Protein AF-A0A6G3XCS8-F1 (afdb_monomer_lite)

pLDDT: mean 83.32, std 22.39, range [32.81, 98.44]

Foldseek 3Di:
DVLLVCLVVLHAEEAWDLVSLVVVLVSCVVPVCSLVRYAHQEYQVDPNSVVSCVVNVHDHPDYDNDNPTPCPSVVVSVVVVVVVVVCVVPDDDDDPDPDPDDDDDDDDDDDDDDDDDDDDDDDDDD

InterPro domains:
  IPR003200 Nicotinate-nucleotide-dimethylbenzimidazole phosphoribosyltransferase [PF02277] (1-92)
  IPR003200 Nicotinate-nucleotide-dimethylbenzimidazole phosphoribosyltransferase [PTHR43463] (1-91)
  IPR036087 Nicotinate-nucleotide-dimethylbenzimidazole phosphoribosyltransferase-like superfamily [G3DSA:3.40.50.10210] (1-81)
  IPR036087 Nicotinate-nucleotide-dimethylbenzimidazole phosphoribosyltransferase-like superfamily [SSF52733] (1-93)

Secondary structure (DSSP, 8-state):
-HHHHHHHTT--EEE-SHHHHHHHHHHHHH-TTGGGGEEEEE--S-HHHHHHHHHHTPPEEE-S-----TTHHHHHHHHHHHHHHHHHHHSPPPPPPPP---------------------------

Structure (mmCIF, N/CA/C/O backbone):
data_AF-A0A6G3XCS8-F1
#
_entry.id   AF-A0A6G3XCS8-F1
#
loop_
_atom_site.group_PDB
_atom_site.id
_atom_site.type_symbol
_atom_site.label_atom_id
_atom_site.label_alt_id
_atom_site.label_comp_id
_atom_site.label_asym_id
_atom_site.label_entity_id
_atom_site.label_seq_id
_atom_site.pdbx_PDB_ins_code
_atom_site.Cartn_x
_atom_site.Cartn_y
_atom_site.Cartn_z
_atom_site.occupancy
_atom_site.B_iso_or_equiv
_atom_site.auth_seq_id
_atom_site.auth_comp_id
_atom_site.auth_asym_id
_atom_site.auth_atom_id
_atom_site.pdbx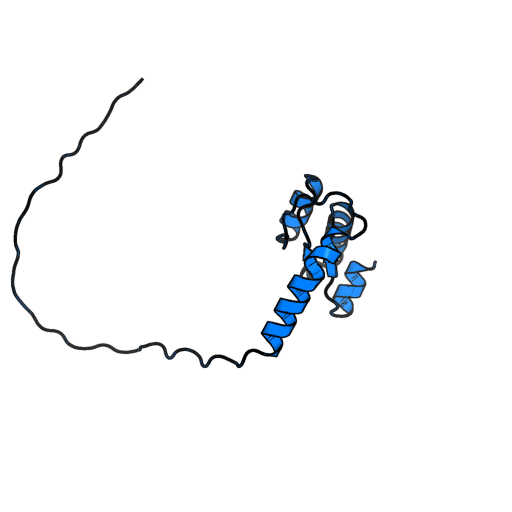_PDB_model_num
ATOM 1 N N . GLY A 1 1 ? -0.135 -15.645 -3.156 1.00 93.75 1 GLY A N 1
ATOM 2 C CA . GLY A 1 1 ? -0.360 -16.390 -1.900 1.00 93.75 1 GLY A CA 1
ATOM 3 C C . GLY A 1 1 ? -0.578 -15.452 -0.731 1.00 93.75 1 GLY A C 1
ATOM 4 O O . GLY A 1 1 ? -1.715 -15.302 -0.309 1.00 93.75 1 GLY A O 1
ATOM 5 N N . PHE A 1 2 ? 0.488 -14.797 -0.260 1.00 97.81 2 PHE A N 1
ATOM 6 C CA . PHE A 1 2 ? 0.483 -13.897 0.904 1.00 97.81 2 PHE A CA 1
ATOM 7 C C . PHE A 1 2 ? -0.692 -12.903 0.926 1.00 97.81 2 PHE A C 1
ATOM 9 O O . PHE A 1 2 ? -1.538 -13.002 1.802 1.00 97.81 2 PHE A O 1
ATOM 16 N N . LEU A 1 3 ? -0.819 -12.045 -0.094 1.00 98.31 3 LEU A N 1
ATOM 17 C CA . LEU A 1 3 ? -1.860 -11.006 -0.158 1.00 98.31 3 LEU A CA 1
ATOM 18 C C . LEU A 1 3 ? -3.298 -11.544 -0.053 1.00 98.31 3 LEU A C 1
ATOM 20 O O . LEU A 1 3 ? -4.133 -10.960 0.633 1.00 98.31 3 LEU A O 1
ATOM 24 N N . LEU A 1 4 ? -3.574 -12.684 -0.694 1.00 98.12 4 LEU A N 1
ATOM 25 C CA . LEU A 1 4 ? -4.878 -13.350 -0.614 1.00 98.12 4 LEU A CA 1
ATOM 26 C C . LEU A 1 4 ? -5.154 -13.864 0.800 1.00 98.12 4 LEU A C 1
ATOM 28 O O . LEU A 1 4 ? -6.251 -13.693 1.319 1.00 98.12 4 LEU A O 1
ATOM 32 N N . GLN A 1 5 ? -4.159 -14.491 1.427 1.00 98.25 5 GLN A N 1
ATOM 33 C CA . GLN A 1 5 ? -4.305 -15.017 2.782 1.00 98.25 5 GLN A CA 1
ATOM 34 C C . GLN A 1 5 ? -4.426 -13.897 3.819 1.00 98.25 5 GLN A C 1
ATOM 36 O O . GLN A 1 5 ? -5.188 -14.049 4.771 1.00 98.25 5 GLN A O 1
ATOM 41 N N . SER A 1 6 ? -3.754 -12.762 3.617 1.00 98.25 6 SER A N 1
ATOM 42 C CA . SER A 1 6 ? -3.944 -11.570 4.447 1.00 98.25 6 SER A CA 1
ATOM 43 C C . SER A 1 6 ? -5.384 -11.063 4.367 1.00 98.25 6 SER A C 1
ATOM 45 O O . SER A 1 6 ? -6.011 -10.877 5.406 1.00 98.25 6 SER A O 1
ATOM 47 N N . ALA A 1 7 ? -5.957 -10.971 3.161 1.00 97.69 7 ALA A N 1
ATOM 48 C CA . ALA A 1 7 ? -7.357 -10.581 2.983 1.00 97.69 7 ALA A CA 1
ATOM 49 C C . ALA A 1 7 ? -8.336 -11.560 3.664 1.00 97.69 7 ALA A C 1
ATOM 51 O O . ALA A 1 7 ? -9.242 -11.136 4.378 1.00 97.69 7 ALA A O 1
ATOM 52 N N . VAL A 1 8 ? -8.119 -12.877 3.531 1.00 97.38 8 VAL A N 1
ATOM 53 C CA . VAL A 1 8 ? -8.923 -13.907 4.230 1.00 97.38 8 VAL A CA 1
ATOM 54 C C . VAL A 1 8 ? -8.865 -13.732 5.750 1.00 97.38 8 VAL A C 1
ATOM 56 O O . VAL A 1 8 ? -9.868 -13.914 6.438 1.00 97.38 8 VAL A O 1
ATOM 59 N N . ARG A 1 9 ? -7.697 -13.361 6.280 1.00 98.00 9 ARG A N 1
ATOM 60 C CA . ARG A 1 9 ? -7.459 -13.165 7.716 1.00 98.00 9 ARG A CA 1
ATOM 61 C C . ARG A 1 9 ? -7.830 -11.776 8.218 1.00 98.00 9 ARG A C 1
ATOM 63 O O . ARG A 1 9 ? -7.586 -11.504 9.389 1.00 98.00 9 ARG A O 1
ATOM 70 N N . ARG A 1 10 ? -8.405 -10.918 7.369 1.00 97.44 10 ARG A N 1
ATOM 71 C CA . ARG A 1 10 ? -8.715 -9.527 7.722 1.00 97.44 10 ARG A CA 1
ATOM 72 C C . ARG A 1 10 ? -7.480 -8.759 8.205 1.00 97.44 10 ARG A C 1
ATOM 74 O O . ARG A 1 10 ? -7.540 -7.986 9.156 1.00 97.44 10 ARG A O 1
ATOM 81 N N . MET A 1 11 ? -6.343 -9.034 7.572 1.00 97.75 11 MET A N 1
ATOM 82 C CA . MET A 1 11 ? -5.056 -8.441 7.905 1.00 97.75 11 MET A CA 1
ATOM 83 C C . MET A 1 11 ? -4.688 -7.411 6.832 1.00 97.75 11 MET A C 1
ATOM 85 O O . MET A 1 11 ? -4.486 -7.815 5.680 1.00 97.75 11 MET A O 1
ATOM 89 N N . PRO A 1 12 ? -4.592 -6.112 7.175 1.00 97.50 12 PRO A N 1
ATOM 90 C CA . PRO A 1 12 ? -4.197 -5.096 6.215 1.00 97.50 12 PRO A CA 1
ATOM 91 C C . PRO A 1 12 ? -2.755 -5.311 5.738 1.00 97.50 12 PRO A C 1
ATOM 93 O O . PRO A 1 12 ? -1.892 -5.746 6.503 1.00 97.50 12 PRO A O 1
ATOM 96 N N . VAL A 1 13 ? -2.483 -5.001 4.469 1.00 98.44 13 VAL A N 1
ATOM 97 C CA . VAL A 1 13 ? -1.131 -5.045 3.887 1.00 98.44 13 VAL A CA 1
ATOM 98 C C . VAL A 1 13 ? -0.813 -3.722 3.210 1.00 98.44 13 VAL A C 1
ATOM 100 O O . VAL A 1 13 ? -1.592 -3.240 2.395 1.00 98.44 13 VAL A O 1
ATOM 103 N N . ILE A 1 14 ? 0.365 -3.172 3.493 1.00 98.44 14 ILE A N 1
ATOM 104 C CA . ILE A 1 14 ? 0.898 -2.018 2.772 1.00 98.44 14 ILE A CA 1
ATOM 105 C C . ILE A 1 14 ? 1.777 -2.536 1.628 1.00 98.44 14 ILE A C 1
ATOM 107 O O . ILE A 1 14 ? 2.739 -3.271 1.851 1.00 98.44 14 ILE A O 1
ATOM 111 N N . LEU A 1 15 ? 1.411 -2.189 0.399 1.00 98.12 15 LEU A N 1
ATOM 112 C CA . LEU A 1 15 ? 2.164 -2.479 -0.814 1.00 98.12 15 LEU A CA 1
ATOM 113 C C . LEU A 1 15 ? 3.346 -1.509 -0.930 1.00 98.12 15 LEU A C 1
ATOM 115 O O . LEU A 1 15 ? 3.248 -0.346 -0.552 1.00 98.12 15 LEU A O 1
ATOM 119 N N . ASP A 1 16 ? 4.454 -1.994 -1.471 1.00 96.44 16 ASP A N 1
ATOM 120 C CA . ASP A 1 16 ? 5.696 -1.245 -1.639 1.00 96.44 16 ASP A CA 1
ATOM 121 C C . ASP A 1 16 ? 5.814 -0.704 -3.074 1.00 96.44 16 ASP A C 1
ATOM 123 O O . ASP A 1 16 ? 5.111 0.234 -3.443 1.00 96.44 16 ASP A O 1
ATOM 127 N N . GLY A 1 17 ? 6.662 -1.310 -3.911 1.00 95.88 17 GLY A N 1
ATOM 128 C CA . GLY A 1 17 ? 6.850 -0.917 -5.304 1.00 95.88 17 GLY A CA 1
ATOM 129 C C . GLY A 1 17 ? 6.119 -1.803 -6.313 1.00 95.88 17 GLY A C 1
ATOM 130 O O . GLY A 1 17 ? 5.250 -2.619 -5.975 1.00 95.88 17 GLY A O 1
ATOM 131 N N . VAL A 1 18 ? 6.532 -1.677 -7.575 1.00 96.88 18 VAL A N 1
ATOM 132 C CA . VAL A 1 18 ? 5.945 -2.355 -8.744 1.00 96.88 18 VAL A CA 1
ATOM 133 C C . VAL A 1 18 ? 5.777 -3.870 -8.585 1.00 96.88 18 VAL A C 1
ATOM 135 O O . VAL A 1 18 ? 4.748 -4.409 -8.988 1.00 96.88 18 VAL A O 1
ATOM 138 N N . VAL A 1 19 ? 6.726 -4.568 -7.949 1.00 96.56 19 VAL A N 1
ATOM 139 C CA . VAL A 1 19 ? 6.658 -6.029 -7.751 1.00 96.56 19 VAL A CA 1
ATOM 140 C C . VAL A 1 19 ? 5.462 -6.405 -6.876 1.00 96.56 19 VAL A C 1
ATOM 142 O O . VAL A 1 19 ? 4.694 -7.312 -7.209 1.00 96.56 19 VAL A O 1
ATOM 145 N N . SER A 1 20 ? 5.265 -5.679 -5.774 1.00 97.38 20 SER A N 1
ATOM 146 C CA . SER A 1 20 ? 4.139 -5.911 -4.869 1.00 97.38 20 SER A CA 1
ATOM 147 C C . SER A 1 20 ? 2.802 -5.523 -5.513 1.00 97.38 20 SER A C 1
ATOM 149 O O . SER A 1 20 ? 1.828 -6.263 -5.375 1.00 97.3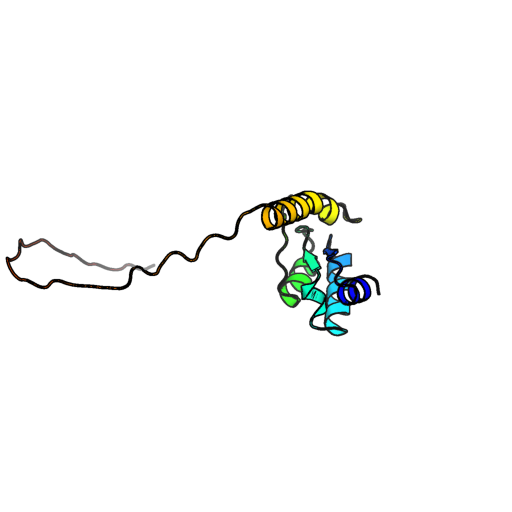8 20 SER A O 1
ATOM 151 N N . ALA A 1 21 ? 2.772 -4.442 -6.304 1.00 97.69 21 ALA A N 1
ATOM 152 C CA . ALA A 1 21 ? 1.594 -4.016 -7.059 1.00 97.69 21 ALA A CA 1
ATOM 153 C C . ALA A 1 21 ? 1.203 -5.028 -8.153 1.00 97.69 21 ALA A C 1
ATOM 155 O O . ALA A 1 21 ? 0.024 -5.336 -8.318 1.00 97.69 21 ALA A O 1
ATOM 156 N N . ALA A 1 22 ? 2.177 -5.620 -8.853 1.00 97.75 22 ALA A N 1
ATOM 157 C CA . ALA A 1 22 ? 1.933 -6.685 -9.825 1.00 97.75 22 ALA A CA 1
ATOM 158 C C . ALA A 1 22 ? 1.370 -7.949 -9.152 1.00 97.75 22 ALA A C 1
ATOM 160 O O . ALA A 1 22 ? 0.393 -8.530 -9.628 1.00 97.75 22 ALA A O 1
ATOM 161 N N . CYS A 1 23 ? 1.932 -8.346 -8.003 1.00 98.00 23 CYS A N 1
ATOM 162 C CA . CYS A 1 23 ? 1.393 -9.446 -7.198 1.00 98.00 23 CYS A CA 1
ATOM 163 C C . CYS A 1 23 ? -0.046 -9.169 -6.738 1.00 98.00 23 CYS A C 1
ATOM 165 O O . CYS A 1 23 ? -0.888 -10.069 -6.780 1.00 98.00 23 CYS A O 1
ATOM 167 N N . ALA A 1 24 ? -0.326 -7.935 -6.313 1.00 98.19 24 ALA A N 1
ATOM 168 C CA . ALA A 1 24 ? -1.653 -7.493 -5.902 1.00 98.19 24 ALA A CA 1
ATOM 169 C C . ALA A 1 24 ? -2.650 -7.542 -7.065 1.00 98.19 24 ALA A C 1
ATOM 171 O O . ALA A 1 24 ? -3.744 -8.073 -6.896 1.00 98.19 24 ALA A O 1
ATOM 172 N N . LEU A 1 25 ? -2.252 -7.124 -8.268 1.00 97.69 25 LEU A N 1
ATOM 173 C CA . LEU A 1 25 ? -3.097 -7.190 -9.461 1.00 97.69 25 LEU A CA 1
ATOM 174 C C . LEU A 1 25 ? -3.481 -8.637 -9.823 1.00 97.69 25 LEU A C 1
ATOM 176 O O . LEU A 1 25 ? -4.644 -8.933 -10.110 1.00 97.69 25 LEU A O 1
ATOM 180 N N . VAL A 1 26 ? -2.522 -9.568 -9.752 1.00 97.88 26 VAL A N 1
ATOM 181 C CA . VAL A 1 26 ? -2.797 -11.004 -9.943 1.00 97.88 26 VAL A CA 1
ATOM 182 C C . VAL A 1 26 ? -3.729 -11.530 -8.845 1.00 97.88 26 VAL A C 1
ATOM 184 O O . VAL A 1 26 ? -4.663 -12.281 -9.130 1.00 97.88 26 VAL A O 1
ATOM 187 N N . ALA A 1 27 ? -3.518 -11.124 -7.592 1.00 98.06 27 ALA A N 1
ATOM 188 C CA . ALA A 1 27 ? -4.366 -11.524 -6.475 1.00 98.06 27 ALA A CA 1
ATOM 189 C C . ALA A 1 27 ? -5.796 -10.954 -6.584 1.00 98.06 27 ALA A C 1
ATOM 191 O O . ALA A 1 27 ? -6.749 -11.694 -6.351 1.00 98.06 27 ALA A O 1
ATOM 192 N N . GLN A 1 28 ? -5.971 -9.702 -7.016 1.00 97.75 28 GLN A N 1
ATOM 193 C CA . GLN A 1 28 ? -7.282 -9.097 -7.286 1.00 97.75 28 GLN A CA 1
ATOM 194 C C . GLN A 1 28 ? -8.060 -9.919 -8.321 1.00 97.75 28 GLN A C 1
ATOM 196 O O . GLN A 1 28 ? -9.260 -10.141 -8.163 1.00 97.75 28 GLN A O 1
ATOM 201 N N . ARG A 1 29 ? -7.385 -10.412 -9.369 1.00 96.94 29 ARG A N 1
ATOM 202 C CA . ARG A 1 29 ? -8.012 -11.276 -10.384 1.00 96.94 29 ARG A CA 1
ATOM 203 C C . ARG A 1 29 ? -8.577 -12.562 -9.770 1.00 96.94 29 ARG A C 1
ATOM 205 O O . ARG A 1 29 ? -9.620 -13.030 -10.214 1.00 96.94 29 ARG A O 1
ATOM 212 N N . ALA A 1 30 ? -7.893 -13.124 -8.774 1.00 97.19 30 ALA A N 1
ATOM 213 C CA . ALA A 1 30 ? -8.334 -14.329 -8.076 1.00 97.19 30 ALA A CA 1
ATOM 214 C C . ALA A 1 30 ? -9.440 -14.047 -7.041 1.00 97.19 30 ALA A C 1
ATOM 216 O O . ALA A 1 30 ? -10.337 -14.868 -6.870 1.00 97.19 30 ALA A O 1
ATOM 217 N N . ALA A 1 31 ? -9.393 -12.898 -6.363 1.00 96.88 31 ALA A N 1
ATOM 218 C CA . ALA A 1 31 ? -10.391 -12.482 -5.382 1.00 96.88 31 ALA A CA 1
ATOM 219 C C . ALA A 1 31 ? -10.626 -10.967 -5.464 1.00 96.88 31 ALA A C 1
ATOM 221 O O . ALA A 1 31 ? -9.843 -10.170 -4.952 1.00 96.88 31 ALA A O 1
ATOM 222 N N . PHE A 1 32 ? -11.742 -10.573 -6.082 1.00 96.25 32 PHE A N 1
ATOM 223 C CA . PHE A 1 32 ? -11.994 -9.178 -6.461 1.00 96.25 32 PHE A CA 1
ATOM 224 C C . PHE A 1 32 ? -12.085 -8.195 -5.283 1.00 96.25 32 PHE A C 1
ATOM 226 O O . PHE A 1 32 ? -11.785 -7.023 -5.470 1.00 96.25 32 PHE A O 1
ATOM 233 N N . 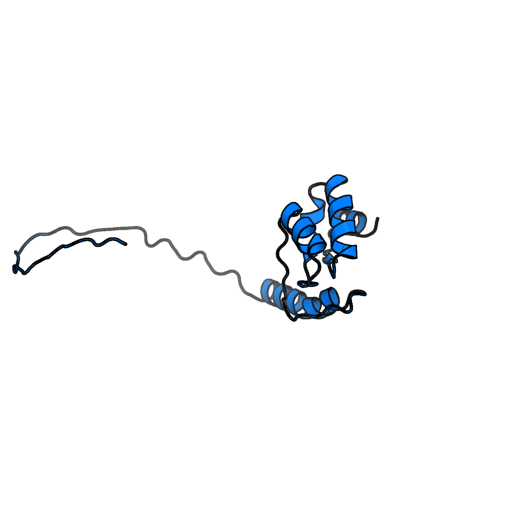ARG A 1 33 ? -12.476 -8.670 -4.089 1.00 96.50 33 ARG A N 1
ATOM 234 C CA . ARG A 1 33 ? -12.548 -7.879 -2.842 1.00 96.50 33 ARG A CA 1
ATOM 235 C C . ARG A 1 33 ? -11.253 -7.869 -2.038 1.00 96.50 33 ARG A C 1
ATOM 237 O O . ARG A 1 33 ? -11.184 -7.231 -0.998 1.00 96.50 33 ARG A O 1
ATOM 244 N N . ALA A 1 34 ? -10.228 -8.605 -2.461 1.00 97.81 34 ALA A N 1
ATOM 245 C CA . ALA A 1 34 ? -8.970 -8.627 -1.727 1.00 97.81 34 ALA A CA 1
ATOM 246 C C . ALA A 1 34 ? -8.294 -7.240 -1.602 1.00 97.81 34 ALA A C 1
ATOM 248 O O . ALA A 1 34 ? -7.732 -6.993 -0.535 1.00 97.81 34 ALA A O 1
ATOM 249 N N . PRO A 1 35 ? -8.395 -6.317 -2.589 1.00 98.06 35 PRO A N 1
ATOM 250 C CA . PRO A 1 35 ? -7.890 -4.951 -2.444 1.00 98.06 35 PRO A CA 1
ATOM 251 C C . PRO A 1 35 ? -8.498 -4.147 -1.293 1.00 98.06 35 PRO A C 1
ATOM 253 O O . PRO A 1 35 ? -7.824 -3.247 -0.809 1.00 98.06 35 PRO A O 1
ATOM 256 N N . ASP A 1 36 ? -9.690 -4.503 -0.793 1.00 97.62 36 ASP A N 1
ATOM 257 C CA . ASP A 1 36 ? -10.296 -3.866 0.392 1.00 97.62 36 ASP A CA 1
ATOM 258 C C . ASP A 1 36 ? -9.378 -3.975 1.636 1.00 97.62 36 ASP A C 1
ATOM 260 O O . ASP A 1 36 ? -9.554 -3.254 2.614 1.00 97.62 36 ASP A O 1
ATOM 264 N N . TRP A 1 37 ? -8.396 -4.886 1.606 1.00 98.12 37 TRP A N 1
ATOM 265 C CA . TRP A 1 37 ? -7.424 -5.132 2.673 1.00 98.12 37 TRP A CA 1
ATOM 266 C C . TRP A 1 37 ? -6.026 -4.585 2.379 1.00 98.12 37 TRP A C 1
ATOM 268 O O . TRP A 1 37 ? -5.098 -4.861 3.141 1.00 98.12 37 TRP A O 1
ATOM 278 N N . TRP A 1 38 ? -5.817 -3.865 1.279 1.00 98.31 38 TRP A N 1
ATOM 279 C CA . TRP A 1 38 ? -4.487 -3.395 0.892 1.00 98.31 38 TRP A CA 1
ATOM 280 C C . TRP A 1 38 ? -4.435 -1.872 0.791 1.00 98.31 38 TRP A C 1
ATOM 282 O O . TRP A 1 38 ? -5.386 -1.226 0.368 1.00 98.31 38 TRP A O 1
ATOM 292 N N . LEU A 1 39 ? -3.286 -1.302 1.143 1.00 98.19 39 LEU A N 1
ATOM 293 C CA . LEU A 1 39 ? -2.960 0.110 0.953 1.00 98.19 39 LEU A CA 1
ATOM 294 C C . LEU A 1 39 ? -1.729 0.215 0.060 1.00 98.19 39 LEU A C 1
ATOM 296 O O . LEU A 1 39 ? -0.831 -0.617 0.152 1.00 98.19 39 LEU A O 1
ATOM 300 N N . ALA A 1 40 ? -1.652 1.237 -0.785 1.00 97.88 40 ALA A N 1
ATOM 301 C CA . ALA A 1 40 ? -0.430 1.532 -1.523 1.00 97.88 40 ALA A CA 1
ATOM 302 C C . ALA A 1 40 ? 0.473 2.432 -0.670 1.00 97.88 40 ALA A C 1
ATOM 304 O O . ALA A 1 40 ? 0.067 3.524 -0.288 1.00 97.88 40 ALA A O 1
ATOM 305 N N . GLY A 1 41 ? 1.687 1.982 -0.349 1.00 97.12 41 GLY A N 1
ATOM 306 C CA . GLY A 1 41 ? 2.604 2.721 0.520 1.00 97.12 41 GLY A CA 1
ATOM 307 C C . GLY A 1 41 ? 3.120 3.998 -0.133 1.00 97.12 41 GLY A C 1
ATOM 308 O O . GLY A 1 41 ? 2.890 5.087 0.382 1.00 97.12 41 GLY A O 1
ATOM 309 N N . GLN A 1 42 ? 3.775 3.881 -1.290 1.00 96.06 42 GLN A N 1
ATOM 310 C CA . GLN A 1 42 ? 4.309 5.045 -1.997 1.00 96.06 42 GLN A CA 1
ATOM 311 C C . GLN A 1 42 ? 4.393 4.882 -3.516 1.00 96.06 42 GLN A C 1
ATOM 313 O O . GLN A 1 42 ? 4.304 3.774 -4.055 1.00 96.06 42 GLN A O 1
ATOM 318 N N . VAL A 1 43 ? 4.640 5.999 -4.192 1.00 96.12 43 VAL A N 1
ATOM 319 C CA . VAL A 1 43 ? 5.013 6.047 -5.608 1.00 96.12 43 VAL A CA 1
ATOM 320 C C . VAL A 1 43 ? 6.445 5.526 -5.797 1.00 96.12 43 VAL A C 1
ATOM 322 O O . VAL A 1 43 ? 7.390 6.050 -5.225 1.00 96.12 43 VAL A O 1
ATOM 325 N N . SER A 1 44 ? 6.615 4.494 -6.626 1.00 91.88 44 SER A N 1
ATOM 326 C CA . SER A 1 44 ? 7.921 3.881 -6.939 1.00 91.88 44 SER A CA 1
ATOM 327 C C . SER A 1 44 ? 8.626 4.487 -8.155 1.00 91.88 44 SER A C 1
ATOM 329 O O . SER A 1 44 ? 9.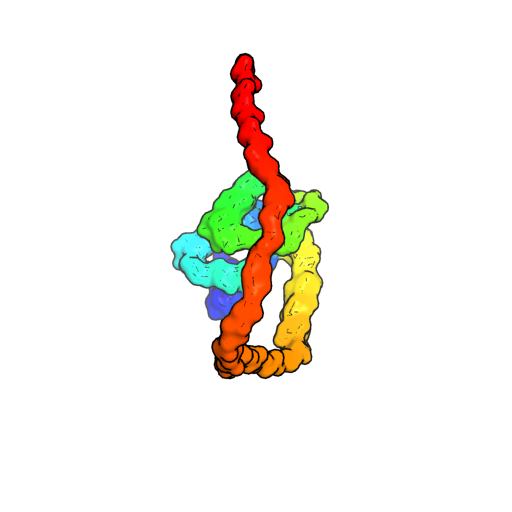758 4.119 -8.445 1.00 91.88 44 SER A O 1
ATOM 331 N N . GLY A 1 45 ? 7.954 5.362 -8.909 1.00 91.06 45 GLY A N 1
ATOM 332 C CA . GLY A 1 45 ? 8.450 5.917 -10.177 1.00 91.06 45 GLY A CA 1
ATOM 333 C C . GLY A 1 45 ? 8.318 4.979 -11.386 1.00 91.06 45 GLY A C 1
ATOM 334 O O . GLY A 1 45 ? 8.466 5.421 -12.522 1.00 91.06 45 GLY A O 1
ATOM 335 N N . GLU A 1 46 ? 7.981 3.706 -11.171 1.00 94.06 46 GLU A N 1
ATOM 336 C CA . GLU A 1 46 ? 7.803 2.724 -12.241 1.00 94.06 46 GLU A CA 1
ATOM 337 C C . GLU A 1 46 ? 6.417 2.846 -12.904 1.00 94.06 46 GLU A C 1
ATOM 339 O O . GLU A 1 46 ? 5.400 2.628 -12.233 1.00 94.06 46 GLU A O 1
ATOM 344 N N . PRO A 1 47 ? 6.319 3.077 -14.231 1.00 95.00 47 PRO A N 1
ATOM 345 C CA . PRO A 1 47 ? 5.032 3.257 -14.917 1.00 95.00 47 PRO A CA 1
ATOM 346 C C . PRO A 1 47 ? 4.064 2.074 -14.765 1.00 95.00 47 PRO A C 1
ATOM 348 O O . PRO A 1 47 ? 2.843 2.228 -14.845 1.00 95.00 47 PRO A O 1
ATOM 351 N N . ALA A 1 48 ? 4.599 0.867 -14.571 1.00 96.69 48 ALA A N 1
ATOM 352 C CA . ALA A 1 48 ? 3.797 -0.333 -14.366 1.00 96.69 48 ALA A CA 1
ATOM 353 C C . ALA A 1 48 ? 3.102 -0.354 -12.994 1.00 96.69 48 ALA A C 1
ATOM 355 O O . ALA A 1 48 ? 2.015 -0.924 -12.886 1.00 96.69 48 ALA A O 1
ATOM 356 N N . GLN A 1 49 ? 3.678 0.286 -11.968 1.00 97.06 49 GLN A N 1
ATOM 357 C CA . GLN A 1 49 ? 3.038 0.391 -10.658 1.00 97.06 49 GLN A CA 1
ATOM 358 C C . GLN A 1 49 ? 1.769 1.236 -10.769 1.00 97.06 49 GLN A C 1
ATOM 360 O O . GLN A 1 49 ? 0.710 0.762 -10.371 1.00 97.06 49 GLN A O 1
ATOM 365 N N . THR A 1 50 ? 1.852 2.424 -11.377 1.00 96.12 50 THR A N 1
ATOM 366 C CA . THR A 1 50 ? 0.699 3.316 -11.584 1.00 96.12 50 THR A CA 1
ATOM 367 C C . THR A 1 50 ? -0.446 2.583 -12.275 1.00 96.12 50 THR A C 1
ATOM 369 O O . THR A 1 50 ? -1.536 2.493 -11.727 1.00 96.12 50 THR A O 1
ATOM 372 N N . LYS A 1 51 ? -0.173 1.908 -13.400 1.00 97.81 51 LYS A N 1
ATOM 373 C CA . LYS A 1 51 ? -1.196 1.133 -14.126 1.00 97.81 51 LYS A CA 1
ATOM 374 C C . LYS A 1 51 ? -1.834 0.027 -13.280 1.00 97.81 51 LYS A C 1
ATOM 376 O O . LYS A 1 51 ? -3.028 -0.242 -13.416 1.00 97.81 51 LYS A O 1
ATOM 381 N N . ALA A 1 52 ? -1.047 -0.656 -12.448 1.00 97.88 52 ALA A N 1
ATOM 382 C CA . ALA A 1 52 ? -1.562 -1.698 -11.566 1.00 97.88 52 ALA A CA 1
ATOM 383 C C . ALA A 1 52 ? -2.448 -1.109 -10.457 1.00 97.88 52 ALA A C 1
ATOM 385 O O . ALA A 1 52 ? -3.523 -1.647 -10.191 1.00 97.88 52 ALA A O 1
ATOM 386 N N . LEU A 1 53 ? -2.017 -0.004 -9.842 1.00 97.56 53 LEU A N 1
ATOM 387 C CA . LEU A 1 53 ? -2.758 0.693 -8.792 1.00 97.56 53 LEU A CA 1
ATOM 388 C C . LEU A 1 53 ? -4.061 1.303 -9.320 1.00 97.56 53 LEU A C 1
ATOM 390 O O . LEU A 1 53 ? -5.105 1.076 -8.711 1.00 97.56 53 LEU A O 1
ATOM 394 N N . ASP A 1 54 ? -4.040 1.934 -10.496 1.00 97.19 54 ASP A N 1
ATOM 395 C CA . ASP A 1 54 ? -5.235 2.454 -11.177 1.00 97.19 54 ASP A CA 1
ATOM 396 C C . ASP A 1 54 ? -6.274 1.347 -11.380 1.00 97.19 54 ASP A C 1
ATOM 398 O O . ASP A 1 54 ? -7.466 1.513 -11.117 1.00 97.19 54 ASP A O 1
ATOM 402 N N . ARG A 1 55 ? -5.821 0.156 -11.797 1.00 97.00 55 ARG A N 1
ATOM 403 C CA . ARG A 1 55 ? -6.709 -0.985 -12.042 1.00 97.00 55 ARG A CA 1
ATOM 404 C C . ARG A 1 55 ? -7.333 -1.559 -10.765 1.00 97.00 55 ARG A C 1
ATOM 406 O O . ARG A 1 55 ? -8.375 -2.226 -10.848 1.00 97.00 55 ARG A O 1
ATOM 413 N N . MET A 1 56 ? -6.703 -1.310 -9.621 1.00 97.12 56 MET A N 1
ATOM 414 C CA . MET A 1 56 ? -7.179 -1.666 -8.285 1.00 97.12 56 MET A CA 1
ATOM 415 C C . MET A 1 56 ? -7.858 -0.500 -7.554 1.00 97.12 56 MET A C 1
ATOM 417 O O . MET A 1 56 ? -8.353 -0.722 -6.455 1.00 97.12 56 MET A O 1
ATOM 421 N N . ALA A 1 57 ? -7.916 0.694 -8.159 1.00 97.00 57 ALA A N 1
ATOM 422 C CA . ALA A 1 57 ? -8.382 1.930 -7.531 1.00 97.00 57 ALA A CA 1
ATOM 423 C C . ALA A 1 57 ? -7.665 2.244 -6.200 1.00 97.00 57 ALA A C 1
ATOM 425 O O . ALA A 1 57 ? -8.292 2.659 -5.227 1.00 97.00 57 ALA A O 1
ATOM 426 N N . LEU A 1 58 ? -6.348 2.021 -6.151 1.00 97.88 58 LEU A N 1
ATOM 427 C CA . LEU A 1 58 ? -5.519 2.300 -4.977 1.00 97.88 58 LEU A CA 1
ATOM 428 C C . LEU A 1 58 ? -4.706 3.581 -5.179 1.00 97.88 58 LEU A C 1
ATOM 430 O O . LEU A 1 58 ? -3.962 3.696 -6.149 1.00 97.88 58 LEU A O 1
ATOM 434 N N . THR A 1 59 ? -4.783 4.500 -4.219 1.00 97.19 59 THR A N 1
ATOM 435 C CA . THR A 1 59 ? -3.966 5.721 -4.197 1.00 97.19 59 THR A CA 1
ATOM 436 C C . THR A 1 59 ? -2.773 5.529 -3.255 1.00 97.19 59 THR A C 1
ATOM 438 O O . THR A 1 59 ? -2.984 5.128 -2.108 1.00 97.19 59 THR A O 1
ATOM 441 N N . PRO A 1 60 ? -1.527 5.790 -3.697 1.00 96.94 60 PRO A N 1
ATOM 442 C CA . PRO A 1 60 ? -0.361 5.792 -2.816 1.00 96.94 60 PRO A CA 1
ATOM 443 C C . PRO A 1 60 ? -0.500 6.788 -1.664 1.00 96.94 60 PRO A C 1
ATOM 445 O O . PRO A 1 60 ? -0.967 7.906 -1.869 1.00 96.94 60 PRO A O 1
ATOM 448 N N . LEU A 1 61 ? -0.056 6.400 -0.468 1.00 97.25 61 LEU A N 1
ATOM 449 C CA . LEU A 1 61 ? -0.060 7.278 0.704 1.00 97.25 61 LEU A CA 1
ATOM 450 C C . LEU A 1 61 ? 1.042 8.343 0.639 1.00 97.25 61 LEU A C 1
ATOM 452 O O . LEU A 1 61 ? 0.842 9.450 1.131 1.00 97.25 61 LEU A O 1
ATOM 456 N N . LEU A 1 62 ? 2.197 8.007 0.058 1.00 96.75 62 LEU A N 1
ATOM 457 C CA . LEU A 1 62 ? 3.382 8.864 0.025 1.00 96.75 62 LEU A CA 1
ATOM 458 C C . LEU A 1 62 ? 3.944 9.033 -1.396 1.00 96.75 62 LEU A C 1
ATOM 460 O O . LEU A 1 62 ? 3.866 8.132 -2.232 1.00 96.75 62 LEU A O 1
ATOM 464 N N . ASP A 1 63 ? 4.600 10.167 -1.630 1.00 95.69 63 ASP A N 1
ATOM 465 C CA . ASP A 1 63 ? 5.413 10.429 -2.820 1.00 95.69 63 ASP A CA 1
ATOM 466 C C . ASP A 1 63 ? 6.690 11.174 -2.402 1.00 95.69 63 ASP A C 1
ATOM 468 O O . ASP A 1 63 ? 6.712 12.392 -2.218 1.00 95.69 63 ASP A O 1
ATOM 472 N N . HIS A 1 64 ? 7.745 10.406 -2.126 1.00 92.31 64 HIS A N 1
ATOM 473 C CA . HIS A 1 64 ? 9.026 10.916 -1.618 1.00 92.31 64 HIS A CA 1
ATOM 474 C C . HIS A 1 64 ? 10.211 10.557 -2.523 1.00 92.31 64 HIS A C 1
ATOM 476 O O . HIS A 1 64 ? 11.360 10.786 -2.151 1.00 92.31 64 HIS A O 1
ATOM 482 N N . GLY A 1 65 ? 9.951 9.971 -3.696 1.00 90.50 65 GLY A N 1
ATOM 483 C CA . GLY A 1 65 ? 10.997 9.550 -4.630 1.00 90.50 65 GLY A CA 1
ATOM 484 C C . GLY A 1 65 ? 11.871 8.389 -4.134 1.00 90.50 65 GLY A C 1
ATOM 485 O O . GLY A 1 65 ? 13.014 8.261 -4.570 1.00 90.50 65 GLY A O 1
ATOM 486 N N . VAL A 1 66 ? 11.377 7.541 -3.225 1.00 89.56 66 VAL A N 1
ATOM 487 C CA . VAL A 1 66 ? 12.125 6.362 -2.763 1.00 89.56 66 VAL A CA 1
ATOM 488 C C . VAL A 1 66 ? 11.984 5.247 -3.800 1.00 89.56 66 VAL A C 1
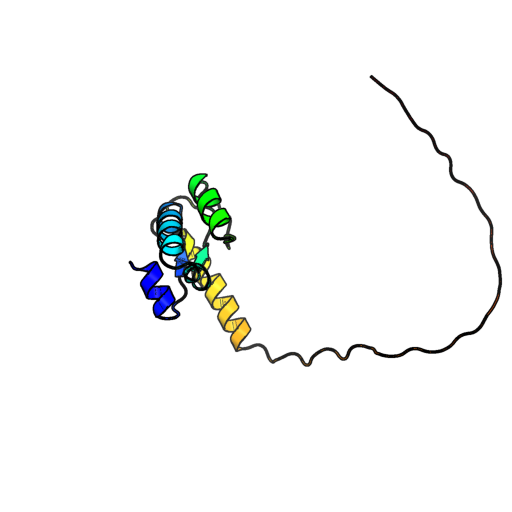ATOM 490 O O . VAL A 1 66 ? 10.883 4.813 -4.109 1.00 89.56 66 VAL A O 1
ATOM 493 N N . THR A 1 67 ? 13.091 4.739 -4.339 1.00 90.62 67 THR A N 1
ATOM 494 C CA . THR A 1 67 ? 13.061 3.725 -5.419 1.00 90.62 67 THR A CA 1
ATOM 495 C C . THR A 1 67 ? 13.842 2.453 -5.099 1.00 90.62 67 THR A C 1
ATOM 497 O O . THR A 1 67 ? 13.924 1.557 -5.933 1.00 90.62 67 THR A O 1
ATOM 500 N N . VAL A 1 68 ? 14.384 2.339 -3.881 1.00 91.56 68 VAL A N 1
ATOM 501 C CA . VAL A 1 68 ? 15.178 1.172 -3.454 1.00 91.56 68 VAL A CA 1
ATOM 502 C C . VAL A 1 68 ? 14.357 -0.126 -3.433 1.00 91.56 68 VAL A C 1
ATOM 504 O O . VAL A 1 68 ? 14.885 -1.188 -3.748 1.00 91.56 68 VAL A O 1
ATOM 507 N N . GLY A 1 69 ? 13.055 -0.043 -3.142 1.00 90.12 69 GLY A N 1
ATOM 508 C CA . GLY A 1 69 ? 12.163 -1.201 -3.089 1.00 90.12 69 GLY A CA 1
ATOM 509 C C . GLY A 1 69 ? 12.352 -2.027 -1.815 1.00 90.12 69 GLY A C 1
ATOM 510 O O . GLY A 1 69 ? 12.537 -1.480 -0.733 1.00 90.12 69 GLY A O 1
ATOM 511 N N . GLU A 1 70 ? 12.271 -3.355 -1.926 1.00 95.06 70 GLU A N 1
ATOM 512 C CA . GLU A 1 70 ? 12.475 -4.300 -0.808 1.00 95.06 70 GLU A CA 1
ATOM 513 C C . GLU A 1 70 ? 11.534 -4.101 0.400 1.00 95.06 70 GLU A C 1
ATOM 515 O O . GLU A 1 70 ? 11.782 -4.616 1.489 1.00 95.06 70 GLU A O 1
ATOM 520 N N . GLY A 1 71 ? 10.418 -3.388 0.222 1.00 94.19 71 GLY A N 1
ATOM 521 C CA . GLY A 1 71 ? 9.505 -3.040 1.311 1.00 94.19 71 GLY A CA 1
ATOM 522 C C . GLY A 1 71 ? 9.788 -1.687 1.961 1.00 94.19 71 GLY A C 1
ATOM 523 O O . GLY A 1 71 ? 9.036 -1.296 2.853 1.00 94.19 71 GLY A O 1
ATOM 524 N N . SER A 1 72 ? 10.815 -0.947 1.534 1.00 95.00 72 SER A N 1
ATOM 525 C CA . SER A 1 72 ? 11.183 0.343 2.131 1.00 95.00 72 SER A CA 1
ATOM 526 C C . SER A 1 72 ? 10.033 1.347 2.099 1.00 95.00 72 SER A C 1
ATOM 528 O O . SER A 1 72 ? 9.762 2.025 3.084 1.00 95.00 72 SER A O 1
ATOM 530 N N . GLY A 1 73 ? 9.326 1.424 0.975 1.00 94.56 73 GLY A N 1
ATOM 531 C CA . GLY A 1 73 ? 8.200 2.316 0.779 1.00 94.56 73 GLY A CA 1
ATOM 532 C C . GLY A 1 73 ? 7.007 1.965 1.663 1.00 94.56 73 GLY A C 1
ATOM 533 O O . GLY A 1 73 ? 6.387 2.844 2.259 1.00 94.56 73 GLY A O 1
ATOM 534 N N . ALA A 1 74 ? 6.735 0.668 1.814 1.00 96.75 74 ALA A N 1
ATOM 535 C CA . ALA A 1 74 ? 5.723 0.179 2.744 1.00 96.75 74 ALA A CA 1
ATOM 536 C C . ALA A 1 74 ? 6.095 0.461 4.212 1.00 96.75 74 ALA A C 1
ATOM 538 O O . ALA A 1 74 ? 5.238 0.869 4.996 1.00 96.75 74 ALA A O 1
ATOM 539 N N . LEU A 1 75 ? 7.370 0.290 4.583 1.00 96.88 75 LEU A N 1
ATOM 540 C CA . LEU A 1 75 ? 7.869 0.588 5.929 1.00 96.88 75 LEU A CA 1
ATOM 541 C C . LEU A 1 75 ? 7.802 2.082 6.259 1.00 96.88 75 LEU A C 1
ATOM 543 O O . LEU A 1 75 ? 7.450 2.432 7.381 1.00 96.88 75 LEU A O 1
ATOM 547 N N . LEU A 1 76 ? 8.085 2.960 5.294 1.00 96.12 76 LEU A N 1
ATOM 548 C CA . LEU A 1 76 ? 7.965 4.410 5.475 1.00 96.12 76 LEU A CA 1
ATOM 549 C C . LEU A 1 76 ? 6.510 4.862 5.658 1.00 96.12 76 LEU A C 1
ATOM 551 O O . LEU A 1 76 ? 6.255 5.801 6.406 1.00 96.12 76 LEU A O 1
ATOM 555 N N . ALA A 1 77 ? 5.553 4.182 5.022 1.00 97.38 77 ALA A N 1
ATOM 556 C CA . ALA A 1 77 ? 4.128 4.470 5.180 1.00 97.38 77 ALA A CA 1
ATOM 557 C C . ALA A 1 77 ? 3.520 3.899 6.478 1.00 97.38 77 ALA A C 1
ATOM 559 O O . ALA A 1 77 ? 2.463 4.353 6.916 1.00 97.38 77 ALA A O 1
ATOM 560 N N . LEU A 1 78 ? 4.168 2.921 7.119 1.00 97.81 78 LEU A N 1
ATOM 561 C CA . LEU A 1 78 ? 3.623 2.235 8.294 1.00 97.81 78 LEU A CA 1
ATOM 562 C C . LEU A 1 78 ? 3.316 3.170 9.484 1.00 97.81 78 LEU A C 1
ATOM 564 O O . LEU A 1 78 ? 2.210 3.060 10.020 1.00 97.81 78 LEU A O 1
ATOM 568 N N . PRO A 1 79 ? 4.198 4.109 9.891 1.00 97.81 79 PRO A N 1
ATOM 569 C CA . PRO A 1 79 ? 3.900 5.023 10.994 1.00 97.81 79 PRO A CA 1
ATOM 570 C C . PRO A 1 79 ? 2.673 5.902 10.731 1.00 97.81 79 PRO A C 1
ATOM 572 O O . PRO A 1 79 ? 1.908 6.171 11.653 1.00 97.81 79 PRO A O 1
ATOM 575 N N . LEU A 1 80 ? 2.444 6.306 9.475 1.00 97.44 80 LEU A N 1
ATOM 576 C CA . LEU A 1 80 ? 1.263 7.082 9.087 1.00 97.44 80 LEU A CA 1
ATOM 577 C C . LEU A 1 80 ? -0.022 6.272 9.296 1.00 97.44 80 LEU A C 1
ATOM 579 O O . LEU A 1 80 ? -0.981 6.768 9.885 1.00 97.44 80 LEU A O 1
ATOM 583 N N . VAL A 1 81 ? -0.027 5.008 8.865 1.00 97.50 81 VAL A N 1
ATOM 584 C CA . VAL A 1 81 ? -1.174 4.105 9.053 1.00 97.50 81 VAL A CA 1
ATOM 585 C C . VAL A 1 81 ? -1.425 3.835 10.540 1.00 97.50 81 VAL A C 1
ATOM 587 O O . VAL A 1 81 ? -2.574 3.842 10.978 1.00 97.50 81 VAL A O 1
ATOM 590 N N . GLN A 1 82 ? -0.368 3.639 11.333 1.00 97.69 82 GLN A N 1
ATOM 591 C CA . GLN A 1 82 ? -0.481 3.445 12.783 1.00 97.69 82 GLN A CA 1
ATOM 592 C C . GLN A 1 82 ? -1.048 4.680 13.487 1.00 97.69 82 GLN A C 1
ATOM 594 O O . GLN A 1 82 ? -1.941 4.541 14.320 1.00 97.69 82 GLN A O 1
ATOM 599 N N .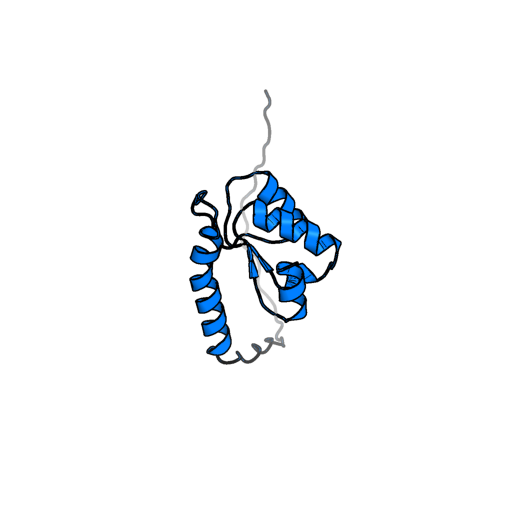 ALA A 1 83 ? -0.577 5.877 13.129 1.00 97.81 83 ALA A N 1
ATOM 600 C CA . ALA A 1 83 ? -1.088 7.127 13.680 1.00 97.81 83 ALA A CA 1
ATOM 601 C C . ALA A 1 83 ? -2.569 7.336 13.332 1.00 97.81 83 ALA A C 1
ATOM 603 O O . ALA A 1 83 ? -3.357 7.688 14.207 1.00 97.81 83 ALA A O 1
ATOM 604 N N . ALA A 1 84 ? -2.970 7.058 12.087 1.00 96.25 84 ALA A N 1
ATOM 605 C CA . ALA A 1 84 ? -4.370 7.137 11.670 1.00 96.25 84 ALA A CA 1
ATOM 606 C C . ALA A 1 84 ? -5.260 6.145 12.438 1.00 96.25 84 ALA A C 1
ATOM 608 O O . ALA A 1 84 ? -6.353 6.506 12.869 1.00 96.25 84 ALA A O 1
ATOM 609 N N . ALA A 1 85 ? -4.786 4.913 12.647 1.00 95.25 85 ALA A N 1
ATOM 610 C CA . ALA A 1 85 ? -5.514 3.905 13.414 1.00 95.25 85 ALA A CA 1
ATOM 611 C C . ALA A 1 85 ? -5.645 4.279 14.900 1.00 95.25 85 ALA A C 1
ATOM 613 O O . ALA A 1 85 ? -6.720 4.116 15.470 1.00 95.25 85 ALA A O 1
ATOM 614 N N . ALA A 1 86 ? -4.577 4.802 15.511 1.00 96.44 86 ALA A N 1
ATOM 615 C CA . ALA A 1 86 ? -4.606 5.283 16.892 1.00 96.44 86 ALA A CA 1
ATOM 616 C C . ALA A 1 86 ? -5.593 6.448 17.043 1.00 96.44 86 ALA A C 1
ATOM 618 O O . ALA A 1 86 ? -6.472 6.408 17.898 1.00 96.44 86 ALA A O 1
ATOM 619 N N . LEU A 1 87 ? -5.525 7.425 16.135 1.00 95.44 87 LEU A N 1
ATOM 620 C CA . LEU A 1 87 ? -6.447 8.556 16.117 1.00 95.44 87 LEU A CA 1
ATOM 621 C C . LEU A 1 87 ? -7.907 8.098 15.979 1.00 95.44 87 LEU A C 1
ATOM 623 O O . LEU A 1 87 ? -8.770 8.564 16.717 1.00 95.44 87 LEU A O 1
ATOM 627 N N . ALA A 1 88 ? -8.184 7.160 15.072 1.00 92.00 88 ALA A N 1
ATOM 628 C CA . ALA A 1 88 ? -9.526 6.612 14.882 1.00 92.00 88 ALA A CA 1
ATOM 629 C C . ALA A 1 88 ? -10.048 5.838 16.107 1.00 92.00 88 ALA A C 1
ATOM 631 O O . ALA A 1 88 ? -11.257 5.760 16.299 1.00 92.00 88 ALA A O 1
ATOM 632 N N . ALA A 1 89 ? -9.159 5.260 16.920 1.00 92.88 89 ALA A N 1
ATOM 633 C CA . ALA A 1 89 ? -9.529 4.531 18.131 1.00 92.88 89 ALA A CA 1
ATOM 634 C C . ALA A 1 89 ? -9.737 5.444 19.353 1.00 92.88 89 ALA A C 1
ATOM 636 O O . ALA A 1 89 ? -10.468 5.073 20.269 1.00 92.88 89 ALA A O 1
ATOM 637 N N . GLU A 1 90 ? -9.079 6.605 19.388 1.00 92.00 90 GLU A N 1
ATOM 638 C CA . GLU A 1 90 ? -9.081 7.515 20.541 1.00 92.00 90 GLU A CA 1
ATOM 639 C C . GLU A 1 90 ? -10.098 8.658 20.427 1.00 92.00 90 GLU A C 1
ATOM 641 O O . GLU A 1 90 ? -10.517 9.210 21.447 1.00 92.00 90 GLU A O 1
ATOM 646 N N . LEU A 1 91 ? -10.496 9.042 19.209 1.00 85.31 91 LEU A N 1
ATOM 647 C CA . LEU A 1 91 ? -11.435 10.144 19.017 1.00 85.31 91 LEU A CA 1
ATOM 648 C C . LEU A 1 91 ? -12.853 9.769 19.489 1.00 85.31 91 LEU A C 1
ATOM 650 O O . LEU A 1 91 ? -13.372 8.724 19.094 1.00 85.31 91 LEU A O 1
ATOM 654 N N . PRO A 1 92 ? -13.519 10.632 20.282 1.00 82.19 92 PRO A N 1
ATOM 655 C CA . PRO A 1 92 ? -14.918 10.428 20.631 1.00 82.19 92 PRO A CA 1
ATOM 656 C C . PRO A 1 92 ? -15.808 10.567 19.390 1.00 82.19 92 PRO A C 1
ATOM 658 O O . PRO A 1 92 ? -15.536 11.379 18.501 1.00 82.19 92 PRO A O 1
ATOM 661 N N . GLU A 1 93 ? -16.901 9.802 19.348 1.00 80.00 93 GLU A N 1
ATOM 662 C CA . GLU A 1 93 ? -17.920 9.957 18.311 1.00 80.00 93 GLU A CA 1
ATOM 663 C C . GLU A 1 93 ? -18.505 11.374 18.383 1.00 80.00 93 GLU A C 1
ATOM 665 O O . GLU A 1 93 ? -19.008 11.811 19.420 1.00 80.00 93 GLU A O 1
ATOM 670 N N . ARG A 1 94 ? -18.408 12.122 17.278 1.00 80.56 94 ARG A N 1
ATOM 671 C CA . ARG A 1 94 ? -19.045 13.436 17.163 1.00 80.56 94 ARG A CA 1
ATOM 672 C C . ARG A 1 94 ? -20.545 13.216 17.012 1.00 80.56 94 ARG A C 1
ATOM 674 O O . ARG A 1 94 ? -20.963 12.525 16.085 1.00 80.56 94 ARG A O 1
ATOM 681 N N . GLU A 1 95 ? -21.345 13.821 17.892 1.00 79.75 95 GLU A N 1
ATOM 682 C CA . GLU A 1 95 ? -22.796 13.837 17.705 1.00 79.75 95 GLU A CA 1
ATOM 683 C C . GLU A 1 95 ? -23.115 14.437 16.329 1.00 79.75 95 GLU A C 1
ATOM 685 O O . GLU A 1 95 ? -22.497 15.442 15.952 1.00 79.75 95 GLU A O 1
ATOM 690 N N . PRO A 1 96 ? -24.031 13.823 15.557 1.00 73.88 96 PRO A N 1
ATOM 691 C CA . PRO A 1 96 ? -24.415 14.368 14.269 1.00 73.88 96 PRO A CA 1
ATOM 692 C C . PRO A 1 96 ? -24.890 15.800 14.493 1.00 73.88 96 PRO A C 1
ATOM 694 O O . PRO A 1 96 ? -25.789 16.053 15.296 1.00 73.88 96 PRO A O 1
ATOM 697 N N . GLU A 1 97 ? -24.230 16.737 13.816 1.00 70.00 97 GLU A N 1
ATOM 698 C CA . GLU A 1 97 ? -24.604 18.142 13.842 1.00 70.00 97 GLU A CA 1
ATOM 699 C C . GLU A 1 97 ? -26.069 18.211 13.425 1.00 70.00 97 GLU A C 1
ATOM 701 O O . GLU A 1 97 ? -26.425 17.740 12.341 1.00 70.00 97 GLU A O 1
ATOM 706 N N . LYS A 1 98 ? -26.936 18.673 14.336 1.00 62.59 98 LYS A N 1
ATOM 707 C CA . LYS A 1 98 ? -28.360 18.799 14.038 1.00 62.59 98 LYS A CA 1
ATOM 708 C C . LYS A 1 98 ? -28.460 19.650 12.784 1.00 62.59 98 LYS A C 1
ATOM 710 O O . LYS A 1 98 ? -27.998 20.791 12.793 1.00 62.59 98 LYS A O 1
ATOM 715 N N . ALA A 1 99 ? -29.032 19.076 11.728 1.00 61.53 99 ALA A N 1
ATOM 716 C CA . ALA A 1 99 ? -29.472 19.854 10.590 1.00 61.53 99 ALA A CA 1
ATOM 717 C C . ALA A 1 99 ? -30.285 21.021 11.157 1.00 61.53 99 ALA A C 1
ATOM 719 O O . ALA A 1 99 ? -31.189 20.821 11.974 1.00 61.53 99 ALA A O 1
ATOM 720 N N . VAL A 1 100 ? -29.856 22.242 10.846 1.00 64.31 100 VAL A N 1
ATOM 721 C CA . VAL A 1 100 ? -30.628 23.434 11.177 1.00 64.31 100 VAL A CA 1
ATOM 722 C C . VAL A 1 100 ? -31.837 23.391 10.252 1.00 64.31 100 VAL A C 1
ATOM 724 O O . VAL A 1 100 ? -31.780 23.875 9.126 1.00 64.31 100 VAL A O 1
ATOM 727 N N . ASP A 1 101 ? -32.887 22.722 10.718 1.00 56.34 101 ASP A N 1
ATOM 728 C CA . ASP A 1 101 ? -34.182 22.659 10.059 1.00 56.34 101 ASP A CA 1
ATOM 729 C C . ASP A 1 101 ? -35.065 23.800 10.597 1.00 56.34 101 ASP A C 1
ATOM 731 O O . ASP A 1 101 ? -35.307 23.883 11.805 1.00 56.34 101 ASP A O 1
ATOM 735 N N . GLY A 1 102 ? -35.557 24.639 9.679 1.00 48.19 102 GLY A N 1
ATOM 736 C CA . GLY A 1 102 ? -36.657 25.602 9.854 1.00 48.19 102 GLY A CA 1
ATOM 737 C C . GLY A 1 102 ? -36.195 27.050 10.069 1.00 48.19 102 GLY A C 1
ATOM 738 O O . GLY A 1 102 ? -35.593 27.355 11.094 1.00 48.19 102 GLY A O 1
ATOM 739 N N . GLU A 1 103 ? -36.264 27.957 9.088 1.00 55.16 103 GLU A N 1
ATOM 740 C CA . GLU A 1 103 ? -37.460 28.578 8.461 1.00 55.16 103 GLU A CA 1
ATOM 741 C C . GLU A 1 103 ? -38.243 29.505 9.408 1.00 55.16 103 GLU A C 1
ATOM 743 O O . GLU A 1 103 ? -38.739 29.075 10.444 1.00 55.16 103 GLU A O 1
ATOM 748 N N . ASP A 1 104 ? -38.283 30.798 9.043 1.00 42.53 104 ASP A N 1
ATOM 749 C CA . ASP A 1 104 ? -39.494 31.625 8.846 1.00 42.53 104 ASP A CA 1
ATOM 750 C C . ASP A 1 104 ? -39.290 33.095 9.259 1.00 42.53 104 ASP A C 1
ATOM 752 O O . ASP A 1 104 ? -39.071 33.404 10.431 1.00 42.53 104 ASP A O 1
ATOM 756 N N . ALA A 1 105 ? -39.408 34.011 8.290 1.00 41.00 105 ALA A N 1
ATOM 757 C CA . ALA A 1 105 ? -40.423 35.075 8.301 1.00 41.00 105 ALA A CA 1
ATOM 758 C C . ALA A 1 105 ? -40.224 36.052 7.127 1.00 41.00 105 ALA A C 1
ATOM 760 O O . ALA A 1 105 ? -39.209 36.740 7.016 1.00 41.00 105 ALA A O 1
ATOM 761 N N . ASP A 1 106 ? -41.249 36.096 6.283 1.00 40.38 106 ASP A N 1
ATOM 762 C CA . ASP A 1 106 ? -41.490 37.016 5.175 1.00 40.38 106 ASP A CA 1
ATOM 763 C C . ASP A 1 106 ? -41.529 38.504 5.588 1.00 40.38 106 ASP A C 1
ATOM 765 O O . ASP A 1 106 ? -41.848 38.827 6.734 1.00 40.38 106 ASP A O 1
ATOM 769 N N . GLY A 1 107 ? -41.334 39.416 4.619 1.00 32.81 107 GLY A N 1
ATOM 770 C CA . GLY A 1 107 ? -41.882 40.781 4.708 1.00 32.81 107 GLY A CA 1
ATOM 771 C C . GLY A 1 107 ? -41.049 41.924 4.111 1.00 32.81 107 GLY A C 1
ATOM 772 O O . GLY A 1 107 ? -40.352 42.611 4.844 1.00 32.81 107 GLY A O 1
ATOM 773 N N . GLU A 1 108 ? -41.175 42.106 2.793 1.00 37.34 108 GLU A N 1
ATOM 774 C CA . GLU A 1 108 ? -41.350 43.366 2.032 1.00 37.34 108 GLU A CA 1
ATOM 775 C C . GLU A 1 108 ? -40.530 44.664 2.300 1.00 37.34 108 GLU A C 1
ATOM 777 O O . GLU A 1 108 ? -40.535 45.259 3.374 1.00 37.34 108 GLU A O 1
ATOM 782 N N . ASP A 1 109 ? -39.988 45.148 1.167 1.00 34.41 109 ASP A N 1
ATOM 783 C CA . ASP A 1 109 ? -39.894 46.535 0.665 1.00 34.41 109 ASP A CA 1
ATOM 784 C C . ASP A 1 109 ? -38.747 47.482 1.079 1.00 34.41 109 ASP A C 1
ATOM 786 O O . ASP A 1 109 ? -38.747 48.075 2.154 1.00 34.41 109 ASP A O 1
ATOM 790 N N . ALA A 1 110 ? -37.829 47.753 0.127 1.00 35.53 110 ALA A N 1
ATOM 791 C CA . ALA A 1 110 ? -37.763 49.037 -0.612 1.00 35.53 110 ALA A CA 1
ATOM 792 C C . ALA A 1 110 ? -36.485 49.192 -1.493 1.00 35.53 110 ALA A C 1
ATOM 794 O O . ALA A 1 110 ? -35.432 49.578 -1.001 1.00 35.53 110 ALA A O 1
ATOM 795 N N . GLU A 1 111 ? -36.646 48.913 -2.797 1.00 44.94 111 GLU A N 1
ATOM 796 C CA . GLU A 1 111 ? -36.190 49.642 -4.013 1.00 44.94 111 GLU A CA 1
ATOM 797 C C . GLU A 1 111 ? -34.722 50.113 -4.287 1.00 44.94 111 GLU A C 1
ATOM 799 O O . GLU A 1 111 ? -33.886 50.191 -3.393 1.00 44.94 111 GLU A O 1
ATOM 804 N N . PRO A 1 112 ? -34.370 50.349 -5.583 1.00 49.97 112 PRO A N 1
ATOM 805 C CA . PRO A 1 112 ? -33.051 50.056 -6.154 1.00 49.97 112 PRO A CA 1
ATOM 806 C C . PRO A 1 112 ? -32.174 51.295 -6.421 1.00 49.97 112 PRO A C 1
ATOM 808 O O . PRO A 1 112 ? -32.666 52.366 -6.761 1.00 49.97 112 PRO A O 1
ATOM 811 N N . GLU A 1 113 ? -30.851 51.120 -6.398 1.00 38.75 113 GLU A N 1
ATOM 812 C CA . GLU A 1 113 ? -29.879 52.103 -6.901 1.00 38.75 113 GLU A CA 1
ATOM 813 C C . GLU A 1 113 ? -29.161 51.539 -8.138 1.00 38.75 113 GLU A C 1
ATOM 815 O O . GLU A 1 113 ? -28.659 50.412 -8.151 1.00 38.75 113 GLU A O 1
ATOM 820 N N . ALA A 1 114 ? -29.181 52.324 -9.213 1.00 38.31 114 ALA A N 1
ATOM 821 C CA . ALA A 1 114 ? -28.836 51.932 -10.570 1.00 38.31 114 ALA A CA 1
ATOM 822 C C . ALA A 1 114 ? -27.390 52.293 -10.972 1.00 38.31 114 ALA A C 1
ATOM 824 O O . ALA A 1 114 ? -27.015 53.460 -10.956 1.00 38.31 114 ALA A O 1
ATOM 825 N N . GLY A 1 115 ? -26.668 51.293 -11.501 1.00 34.03 115 GLY A N 1
ATOM 826 C CA . GLY A 1 115 ? -25.696 51.387 -12.612 1.00 34.03 115 GLY A CA 1
ATOM 827 C C . GLY A 1 115 ? -24.291 51.961 -12.341 1.00 34.03 115 GLY A C 1
ATOM 828 O O . GLY A 1 115 ? -24.030 52.487 -11.264 1.00 34.03 115 GLY A O 1
ATOM 829 N N . PRO A 1 116 ? -23.371 51.922 -13.336 1.00 46.34 116 PRO A N 1
ATOM 830 C CA . PRO A 1 116 ? -23.383 51.233 -14.642 1.00 46.34 116 PRO A CA 1
ATOM 831 C C . PRO A 1 116 ? -22.342 50.078 -14.650 1.00 46.34 116 PRO A C 1
ATOM 833 O O . PRO A 1 116 ? -21.558 49.939 -13.724 1.00 46.34 116 PRO A O 1
ATOM 836 N N . GLY A 1 117 ? -22.214 49.160 -15.602 1.00 33.56 117 GLY A N 1
ATOM 837 C CA . GLY A 1 117 ? -22.555 49.093 -17.015 1.00 33.56 117 GLY A CA 1
ATOM 838 C C . GLY A 1 117 ? -21.518 48.140 -17.622 1.00 33.56 117 GLY A C 1
ATOM 839 O O . GLY A 1 117 ? -20.319 48.308 -17.410 1.00 33.56 117 GLY A O 1
ATOM 840 N N . ALA A 1 118 ? -21.981 47.089 -18.287 1.00 42.75 118 ALA A N 1
ATOM 841 C CA . ALA A 1 118 ? -21.135 46.149 -19.002 1.00 42.75 118 ALA A CA 1
ATOM 842 C C . ALA A 1 118 ? -20.723 46.723 -20.368 1.00 42.75 118 ALA A C 1
ATOM 844 O O . ALA A 1 118 ? -21.565 47.249 -21.088 1.00 42.75 118 ALA A O 1
ATOM 845 N N . GLU A 1 119 ? -19.465 46.515 -20.746 1.00 38.97 119 GLU A N 1
ATOM 846 C CA . GLU A 1 119 ? -18.977 46.459 -22.132 1.00 38.97 119 GLU A CA 1
ATOM 847 C C . GLU A 1 119 ? -17.876 45.379 -22.104 1.00 38.97 119 GLU A C 1
ATOM 849 O O . GLU A 1 119 ? -16.904 45.506 -21.366 1.00 38.97 119 GLU A O 1
ATOM 854 N N . ALA A 1 120 ? -18.082 44.143 -22.566 1.00 39.25 120 ALA A N 1
ATOM 855 C CA . ALA A 1 120 ? -18.306 43.677 -23.935 1.00 39.25 120 ALA A CA 1
ATOM 856 C C . ALA A 1 120 ? -17.192 44.093 -24.912 1.00 39.25 120 ALA A C 1
ATOM 858 O O . ALA A 1 120 ? -17.107 45.255 -25.277 1.00 39.25 120 ALA A O 1
ATOM 859 N N . ALA A 1 121 ? -16.399 43.101 -25.346 1.00 40.44 121 ALA A N 1
ATOM 860 C CA . ALA A 1 121 ? -15.884 42.857 -26.709 1.00 40.44 121 ALA A CA 1
ATOM 861 C C . ALA A 1 121 ? -14.498 42.173 -26.622 1.00 40.44 121 ALA A C 1
ATOM 863 O O . ALA A 1 121 ? -13.570 42.725 -26.052 1.00 40.44 121 ALA A O 1
ATOM 864 N N . ALA A 1 122 ? -14.334 40.891 -26.960 1.00 40.38 122 ALA A N 1
ATOM 865 C CA . ALA A 1 122 ? -14.415 40.285 -28.295 1.00 40.38 122 ALA A CA 1
ATOM 866 C C . ALA A 1 122 ? -13.174 40.553 -29.179 1.00 40.38 122 ALA A C 1
ATOM 868 O O . ALA A 1 122 ? -12.951 41.678 -29.600 1.00 40.38 122 ALA A O 1
ATOM 869 N N . LEU A 1 123 ? -12.490 39.444 -29.511 1.00 44.09 123 LEU A N 1
ATOM 870 C CA . LEU A 1 123 ? -11.785 39.114 -30.766 1.00 44.09 123 LEU A CA 1
ATOM 871 C C . LEU A 1 123 ? -10.526 39.893 -31.207 1.00 44.09 123 LEU A C 1
ATOM 873 O O . LEU A 1 123 ? -10.599 41.063 -31.548 1.00 44.09 123 LEU A O 1
ATOM 877 N N . ASP A 1 124 ? -9.406 39.167 -31.344 1.00 36.38 124 ASP A N 1
ATOM 878 C CA . ASP A 1 124 ? -8.753 38.774 -32.623 1.00 36.38 124 ASP A CA 1
ATOM 879 C C . ASP A 1 124 ? -7.601 37.789 -32.272 1.00 36.38 124 ASP A C 1
ATOM 881 O O . ASP A 1 124 ? -6.976 37.942 -31.228 1.00 36.38 124 ASP A O 1
ATOM 885 N N . GLY A 1 125 ? -7.269 36.696 -32.965 1.00 43.91 125 GLY A N 1
ATOM 886 C CA . GLY A 1 125 ? -7.349 36.422 -34.394 1.00 43.91 125 GLY A CA 1
ATOM 887 C C . GLY A 1 125 ? -5.950 36.487 -35.029 1.00 43.91 125 GLY A C 1
ATOM 888 O O . GLY A 1 125 ? -5.631 37.494 -35.648 1.00 43.91 125 GLY A O 1
ATOM 889 N N . ALA A 1 126 ? -5.120 35.442 -34.870 1.00 50.22 126 ALA A N 1
ATOM 890 C CA . ALA A 1 126 ? -3.984 35.097 -35.749 1.00 50.22 126 ALA A CA 1
ATOM 891 C C . ALA A 1 126 ? -3.498 33.663 -35.485 1.00 50.22 126 ALA A C 1
ATOM 893 O O . ALA A 1 126 ? -3.248 33.338 -34.302 1.00 50.22 126 ALA A O 1
#

Organism: NCBI:txid2706086

Radius of gyration: 26.2 Å; chains: 1; bounding box: 57×68×56 Å

Sequence (126 aa):
GFLLQSAVRRMPVILDGVVSAACALVAQRAAFRAPDWWLAGQVSGEPAQTKALDRMALTPLLDHGVTVGEGSGALLALPLVQAAAALAAELPEREPEKAVDGEDADGEDAEPEAGPGAEAAALDGA